Protein AF-A0A383BPU2-F1 (afdb_monomer)

Structure (mmCIF, N/CA/C/O backbone):
data_AF-A0A383BPU2-F1
#
_entry.id   AF-A0A383BPU2-F1
#
loop_
_atom_site.group_PDB
_atom_site.id
_atom_site.type_symbol
_atom_site.label_atom_id
_atom_site.label_alt_id
_atom_site.label_comp_id
_atom_site.label_asym_id
_atom_site.label_entity_id
_atom_site.label_seq_id
_atom_site.pdbx_PDB_ins_code
_atom_site.Cartn_x
_atom_site.Cartn_y
_atom_site.Cartn_z
_atom_site.occupancy
_atom_site.B_iso_or_equiv
_atom_site.auth_seq_id
_atom_site.auth_comp_id
_atom_site.auth_asym_id
_atom_site.auth_atom_id
_atom_site.pdbx_PDB_model_num
ATOM 1 N N . PRO A 1 1 ? -13.699 6.904 4.911 1.00 58.47 1 PRO A N 1
ATOM 2 C CA . PRO A 1 1 ? -12.478 6.179 5.334 1.00 58.47 1 PRO A CA 1
ATOM 3 C C . PRO A 1 1 ? -12.596 5.895 6.830 1.00 58.47 1 PRO A C 1
ATOM 5 O O . PRO A 1 1 ? -12.671 6.849 7.601 1.00 58.47 1 PRO A O 1
ATOM 8 N N . PHE A 1 2 ? -12.704 4.625 7.213 1.00 74.69 2 PHE A N 1
ATOM 9 C CA . PHE A 1 2 ? -12.829 4.208 8.612 1.00 74.69 2 PHE A CA 1
ATOM 10 C C . PHE A 1 2 ? -11.483 3.640 9.069 1.00 74.69 2 PHE A C 1
ATOM 12 O O . PHE A 1 2 ? -10.841 2.923 8.313 1.00 74.69 2 PHE A O 1
ATOM 19 N N . GLY A 1 3 ? -11.002 4.014 10.250 1.00 78.06 3 GLY A N 1
ATOM 20 C CA . GLY A 1 3 ? -9.697 3.569 10.741 1.00 78.06 3 GLY A CA 1
ATOM 21 C C . GLY A 1 3 ? -9.397 4.135 12.123 1.00 78.06 3 GLY A C 1
ATOM 22 O O . GLY A 1 3 ? -9.851 5.235 12.453 1.00 78.06 3 GLY A O 1
ATOM 23 N N . GLY A 1 4 ? -8.676 3.360 12.930 1.00 82.12 4 GLY A N 1
ATOM 24 C CA . GLY A 1 4 ? -8.272 3.735 14.282 1.00 82.12 4 GLY A CA 1
ATOM 25 C C . GLY A 1 4 ? -7.209 4.836 14.304 1.00 82.12 4 GLY A C 1
ATOM 26 O O . GLY A 1 4 ? -6.578 5.147 13.295 1.00 82.12 4 GLY A O 1
ATOM 27 N N . ILE A 1 5 ? -7.021 5.449 15.473 1.00 82.25 5 ILE A N 1
ATOM 28 C CA . ILE A 1 5 ? -5.927 6.389 15.738 1.00 82.25 5 ILE A CA 1
ATOM 29 C C . ILE A 1 5 ? -5.202 5.905 17.003 1.00 82.25 5 ILE A C 1
ATOM 31 O O . ILE A 1 5 ? -5.855 5.533 17.978 1.00 82.25 5 ILE A O 1
ATOM 35 N N . LYS A 1 6 ? -3.862 5.962 17.018 1.00 83.12 6 LYS A N 1
ATOM 36 C CA . LYS A 1 6 ? -3.003 5.512 18.134 1.00 83.12 6 LYS A CA 1
ATOM 37 C C . LYS A 1 6 ? -3.195 4.014 18.416 1.00 83.12 6 LYS A C 1
ATOM 39 O O . LYS A 1 6 ? -3.026 3.199 17.519 1.00 83.12 6 LYS A O 1
ATOM 44 N N . GLU A 1 7 ? -3.544 3.648 19.646 1.00 87.56 7 GLU A N 1
ATOM 45 C CA . GLU A 1 7 ? -3.699 2.254 20.073 1.00 87.56 7 GLU A CA 1
ATOM 46 C C . GLU A 1 7 ? -4.974 1.597 19.530 1.00 87.56 7 GLU A C 1
ATOM 48 O O . GLU A 1 7 ? -5.096 0.378 19.563 1.00 87.56 7 GLU A O 1
ATOM 53 N N . SER A 1 8 ? -5.916 2.376 18.985 1.00 81.94 8 SER A N 1
ATOM 54 C CA . SER A 1 8 ? -7.131 1.832 18.366 1.00 81.94 8 SER A CA 1
ATOM 55 C C . SER A 1 8 ? -6.894 1.215 16.978 1.00 81.94 8 SER A C 1
ATOM 57 O O . SER A 1 8 ? -7.841 0.698 16.392 1.00 81.94 8 SER A O 1
ATOM 59 N N . GLY A 1 9 ? -5.670 1.284 16.438 1.00 78.50 9 GLY A N 1
ATOM 60 C CA . GLY A 1 9 ? -5.282 0.692 15.154 1.00 78.50 9 GLY A CA 1
ATOM 61 C C . GLY A 1 9 ? -4.635 1.693 14.194 1.00 78.50 9 GLY A C 1
ATOM 62 O O . GLY A 1 9 ? -4.736 2.906 14.382 1.00 78.50 9 GLY A O 1
ATOM 63 N N . MET A 1 10 ? -3.969 1.175 13.160 1.00 77.25 10 MET A N 1
ATOM 64 C CA . MET A 1 10 ? -3.291 1.942 12.110 1.00 77.25 10 MET A CA 1
ATOM 65 C C . MET A 1 10 ? -3.735 1.421 10.737 1.00 77.25 10 MET A C 1
ATOM 67 O O . MET A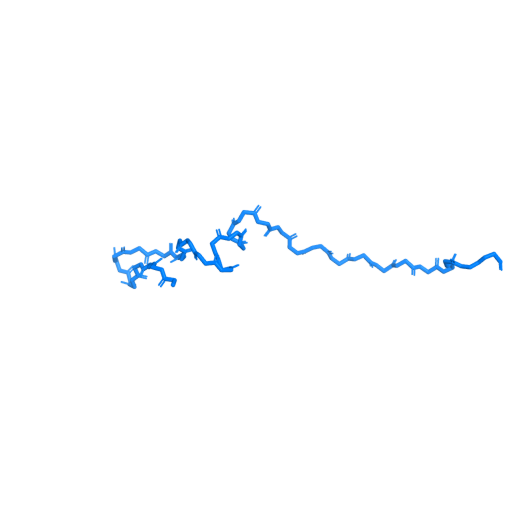 1 10 ? -3.953 0.223 10.591 1.00 77.25 10 MET A O 1
ATOM 71 N N . GLY A 1 11 ? -3.889 2.316 9.759 1.00 73.12 11 GLY A N 1
ATOM 72 C CA . GLY A 1 11 ? -4.471 2.000 8.446 1.00 73.12 11 GLY A CA 1
ATOM 73 C C . GLY A 1 11 ? -5.894 2.542 8.282 1.00 73.12 11 GLY A C 1
ATOM 74 O O . GLY A 1 11 ? -6.480 3.113 9.211 1.00 73.12 11 GLY A O 1
ATOM 75 N N . ARG A 1 12 ? -6.442 2.434 7.068 1.00 78.81 12 ARG A N 1
ATOM 76 C CA . ARG A 1 12 ? -7.798 2.900 6.737 1.00 78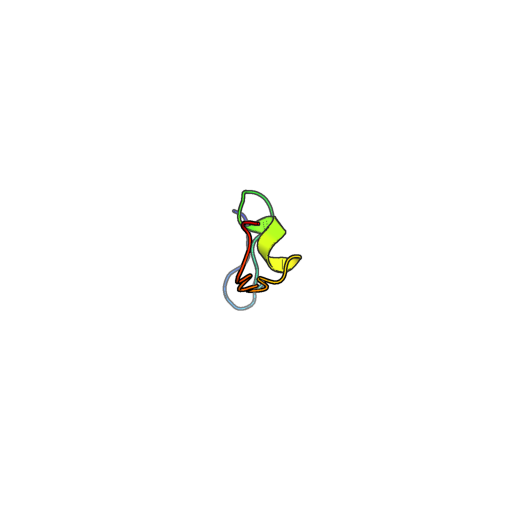.81 12 ARG A CA 1
ATOM 77 C C . ARG A 1 12 ? -8.492 1.900 5.828 1.00 78.81 12 ARG A C 1
ATOM 79 O O . ARG A 1 12 ? -8.016 1.621 4.742 1.00 78.81 12 ARG A O 1
ATOM 86 N N . GLU A 1 13 ? -9.671 1.449 6.229 1.00 77.25 13 GLU A N 1
ATOM 87 C CA . GLU A 1 13 ? -10.483 0.511 5.460 1.00 77.25 13 GLU A CA 1
ATOM 88 C C . GLU A 1 13 ? -11.587 1.234 4.667 1.00 77.25 13 GLU A C 1
ATOM 90 O O . GLU A 1 13 ? -12.178 2.237 5.106 1.00 77.25 13 GLU A O 1
ATOM 95 N N . GLY A 1 14 ? -11.875 0.700 3.475 1.00 71.94 14 GLY A N 1
ATOM 96 C CA . GLY A 1 14 ? -12.888 1.208 2.547 1.00 71.94 14 GLY A CA 1
ATOM 97 C C . GLY A 1 14 ? -12.562 2.576 1.922 1.00 71.94 14 GLY A C 1
ATOM 98 O O . GLY A 1 14 ? -11.648 3.290 2.332 1.00 71.94 14 GLY A O 1
ATOM 99 N N . SER A 1 15 ? -13.358 2.992 0.926 1.00 74.00 15 SER A N 1
ATOM 100 C CA . SER A 1 15 ? -13.069 4.168 0.076 1.00 74.00 15 SER A CA 1
ATOM 101 C C . SER A 1 15 ? -11.766 4.010 -0.735 1.00 74.00 15 SER A C 1
ATOM 103 O O . SER A 1 15 ? -11.154 2.948 -0.737 1.00 74.00 15 SER A O 1
ATOM 105 N N . LYS A 1 16 ? -11.339 5.061 -1.449 1.00 76.06 16 LYS A N 1
ATOM 106 C CA . LYS A 1 16 ? -10.157 5.030 -2.334 1.00 76.06 16 LYS A CA 1
ATOM 107 C C . LYS A 1 16 ? -8.840 4.700 -1.621 1.00 76.06 16 LYS A C 1
ATOM 109 O O . LYS A 1 16 ? -7.915 4.258 -2.273 1.00 76.06 16 LYS A O 1
ATOM 114 N N . TYR A 1 17 ? -8.783 4.908 -0.307 1.00 77.38 17 TYR A N 1
ATOM 115 C CA . TYR A 1 17 ? -7.587 4.698 0.510 1.00 77.38 17 TYR A CA 1
ATOM 116 C C . TYR A 1 17 ? -7.445 3.262 1.029 1.00 77.38 17 TYR A C 1
ATOM 118 O O . TYR A 1 17 ? -6.396 2.914 1.545 1.00 77.38 17 TYR A O 1
ATOM 126 N N . GLY A 1 18 ? -8.490 2.431 0.919 1.00 80.44 18 GLY A N 1
ATOM 127 C CA . GLY A 1 18 ? -8.449 1.062 1.442 1.00 80.44 18 GLY A CA 1
ATOM 128 C C . GLY A 1 18 ? -7.634 0.088 0.594 1.00 80.44 18 GLY A C 1
ATOM 129 O O . GLY A 1 18 ? -7.241 -0.959 1.092 1.00 80.44 18 GLY A O 1
ATOM 130 N N . ILE A 1 19 ? -7.391 0.408 -0.682 1.00 83.75 19 ILE A N 1
ATOM 131 C CA . ILE A 1 19 ? -6.586 -0.434 -1.579 1.00 83.75 19 ILE A CA 1
ATOM 132 C C . ILE A 1 19 ? -5.088 -0.106 -1.503 1.00 83.75 19 ILE A C 1
ATOM 134 O O . ILE A 1 19 ? -4.268 -0.948 -1.860 1.00 83.75 19 ILE A O 1
ATOM 138 N N . ASP A 1 20 ? -4.734 1.082 -1.004 1.00 84.38 20 ASP A N 1
ATOM 139 C CA . ASP A 1 20 ? -3.351 1.564 -0.938 1.00 84.38 20 ASP A CA 1
ATOM 140 C C . ASP A 1 20 ? -2.474 0.671 -0.040 1.00 84.38 20 ASP A C 1
ATOM 142 O O . ASP A 1 20 ? -1.307 0.464 -0.347 1.00 84.3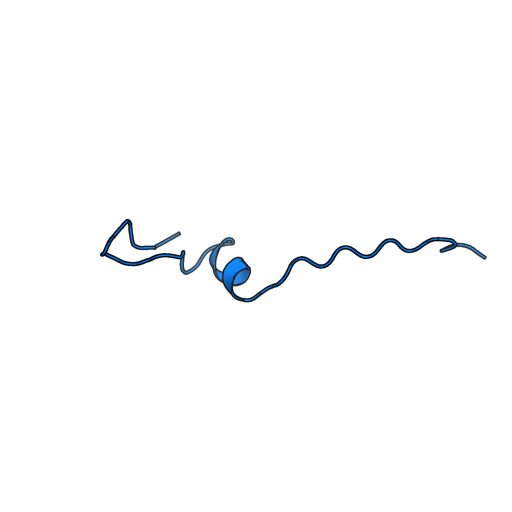8 20 ASP A O 1
ATOM 146 N N . ASP A 1 21 ? -3.044 0.060 1.006 1.00 83.00 21 ASP A N 1
ATOM 147 C CA . ASP A 1 21 ? -2.326 -0.868 1.899 1.00 83.00 21 ASP A CA 1
ATOM 148 C C . ASP A 1 21 ? -1.984 -2.216 1.223 1.00 83.00 21 ASP A C 1
ATOM 150 O O . ASP A 1 21 ? -1.159 -2.979 1.727 1.00 83.00 21 ASP A O 1
ATOM 154 N N . TYR A 1 22 ? -2.599 -2.517 0.072 1.00 87.06 22 TYR A N 1
ATOM 155 C CA . TYR A 1 22 ? -2.411 -3.763 -0.685 1.00 87.06 22 TYR A CA 1
ATOM 156 C C . TYR A 1 22 ? -1.643 -3.568 -1.999 1.00 87.06 22 TYR A C 1
ATOM 158 O O . TYR A 1 22 ? -1.400 -4.540 -2.717 1.00 87.06 22 TYR A O 1
ATOM 166 N N . LEU A 1 23 ? -1.279 -2.330 -2.341 1.00 88.38 23 LEU A N 1
ATOM 167 C CA . LEU A 1 23 ? -0.588 -1.989 -3.580 1.00 88.38 23 LEU A CA 1
ATOM 168 C C . LEU A 1 23 ? 0.754 -1.323 -3.282 1.00 88.38 23 LEU A C 1
ATOM 170 O O . LEU A 1 23 ? 0.874 -0.468 -2.414 1.00 88.38 23 LEU A O 1
ATOM 174 N N . GLU A 1 24 ? 1.770 -1.671 -4.067 1.00 88.44 24 GLU A N 1
ATOM 175 C CA . GLU A 1 24 ? 3.062 -0.989 -4.045 1.00 88.44 24 GLU A CA 1
ATOM 176 C C . GLU A 1 24 ? 3.170 -0.054 -5.253 1.00 88.44 24 GLU A C 1
ATOM 178 O O . GLU A 1 24 ? 2.949 -0.460 -6.398 1.00 88.44 24 GLU A O 1
ATOM 183 N N . THR A 1 25 ? 3.557 1.201 -5.016 1.00 90.88 25 THR A N 1
ATOM 184 C CA . THR A 1 25 ? 3.860 2.127 -6.112 1.00 90.88 25 THR A CA 1
ATOM 185 C C . THR A 1 25 ? 5.223 1.796 -6.706 1.00 90.88 25 THR A C 1
ATOM 187 O 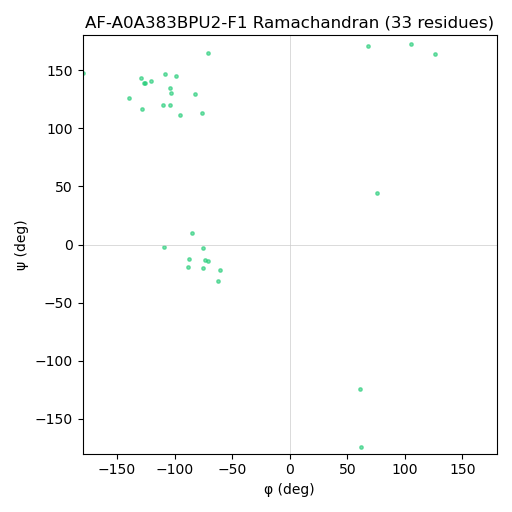O . THR A 1 25 ? 6.256 2.010 -6.073 1.00 90.88 25 THR A O 1
ATOM 190 N N . LYS A 1 26 ? 5.231 1.331 -7.957 1.00 92.25 26 LYS A N 1
ATOM 191 C CA . LYS A 1 26 ? 6.453 1.068 -8.720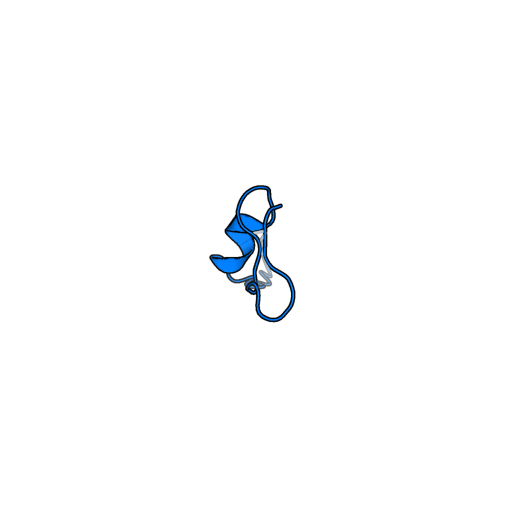 1.00 92.25 26 LYS A CA 1
ATOM 192 C C . LYS A 1 26 ? 6.611 2.079 -9.846 1.00 92.25 26 LYS A C 1
ATOM 194 O O . LYS A 1 26 ? 5.772 2.163 -10.738 1.00 92.25 26 LYS A O 1
ATOM 199 N N . TYR A 1 27 ? 7.709 2.827 -9.816 1.00 91.62 27 TYR A N 1
ATOM 200 C CA . TYR A 1 27 ? 8.069 3.736 -10.898 1.00 91.62 27 TYR A CA 1
ATOM 201 C C . TYR A 1 27 ? 8.768 2.973 -12.026 1.00 91.62 27 TYR A C 1
ATOM 203 O O . TYR A 1 27 ? 9.729 2.243 -11.783 1.00 91.62 27 TYR A O 1
ATOM 211 N N . ILE A 1 28 ? 8.295 3.162 -13.257 1.00 90.19 28 ILE A N 1
ATOM 212 C CA . ILE A 1 28 ? 8.912 2.600 -14.458 1.00 90.19 28 ILE A CA 1
ATOM 213 C C . ILE A 1 28 ? 9.121 3.742 -15.452 1.00 90.19 28 ILE A C 1
ATOM 215 O O . ILE A 1 28 ? 8.159 4.353 -15.911 1.00 90.19 28 ILE A O 1
ATOM 219 N N . SER A 1 29 ? 10.386 4.024 -15.771 1.00 89.81 29 SER A N 1
ATOM 220 C CA . SER A 1 29 ? 10.766 4.954 -16.835 1.00 89.81 29 SER A CA 1
ATOM 221 C C . SER A 1 29 ? 11.033 4.158 -18.103 1.00 89.81 29 SER A C 1
ATOM 223 O O . SER A 1 29 ? 11.985 3.378 -18.153 1.00 89.81 29 SER A O 1
ATOM 225 N N . ILE A 1 30 ? 10.169 4.318 -19.101 1.00 89.81 30 ILE A N 1
ATOM 226 C CA . ILE A 1 30 ? 10.315 3.667 -20.402 1.00 89.81 30 ILE A CA 1
ATOM 227 C C . ILE A 1 30 ? 10.807 4.729 -21.386 1.00 89.81 30 ILE A C 1
ATOM 229 O O . ILE A 1 30 ? 10.148 5.748 -21.577 1.00 89.81 30 ILE A O 1
ATOM 233 N N . ALA A 1 31 ? 11.976 4.500 -21.980 1.00 88.50 31 ALA A N 1
ATOM 234 C CA . ALA A 1 31 ? 12.563 5.356 -23.008 1.00 88.50 31 ALA A CA 1
ATOM 235 C C . ALA A 1 31 ? 12.506 4.655 -24.375 1.00 88.50 31 ALA A C 1
ATOM 237 O O . ALA A 1 31 ? 12.647 3.436 -24.433 1.00 88.50 31 ALA A O 1
ATOM 238 N N . GLY A 1 32 ? 12.332 5.425 -25.456 1.00 84.56 32 GLY A N 1
ATOM 239 C CA . GLY A 1 32 ? 12.292 4.899 -26.830 1.00 84.56 32 GLY A CA 1
ATOM 240 C C . GLY A 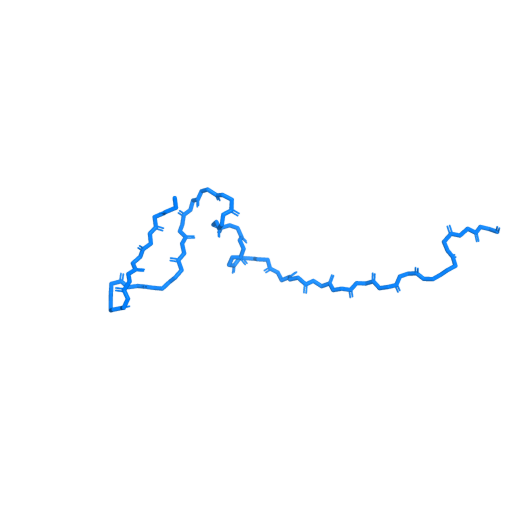1 32 ? 10.981 4.193 -27.189 1.00 84.56 32 GLY A C 1
ATOM 241 O O . GLY A 1 32 ? 11.011 3.107 -27.750 1.00 84.56 32 GLY A O 1
ATOM 242 N N . ILE A 1 33 ? 9.839 4.780 -26.815 1.00 82.88 33 ILE A N 1
ATOM 243 C CA . ILE A 1 33 ? 8.502 4.186 -27.016 1.00 82.88 33 ILE A CA 1
ATOM 244 C C . ILE A 1 33 ? 7.909 4.469 -28.411 1.00 82.88 33 ILE A C 1
ATOM 246 O O . ILE A 1 33 ? 6.744 4.164 -28.641 1.00 82.88 33 ILE A O 1
ATOM 250 N N . ASP A 1 34 ? 8.700 5.011 -29.333 1.00 76.06 34 ASP A N 1
ATOM 251 C CA . ASP A 1 34 ? 8.318 5.254 -30.725 1.00 76.06 34 ASP A CA 1
ATOM 252 C C . ASP A 1 34 ? 9.352 4.584 -31.649 1.00 76.06 34 ASP A C 1
ATOM 254 O O . ASP A 1 34 ? 10.547 4.606 -31.335 1.00 76.06 34 ASP A O 1
ATOM 258 N N . GLU A 1 35 ? 8.877 3.960 -32.739 1.00 58.19 35 GLU A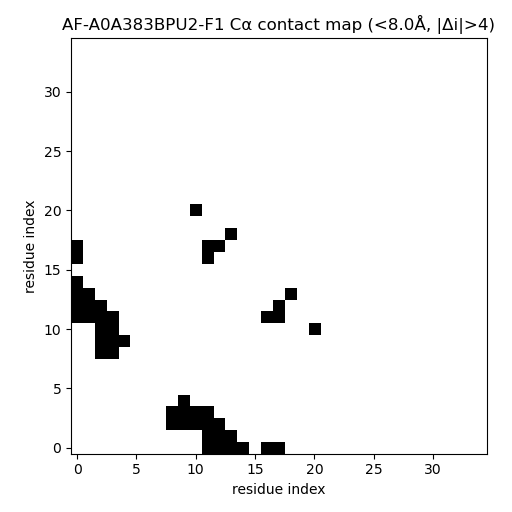 N 1
ATOM 259 C CA . GLU A 1 35 ? 9.706 3.461 -33.858 1.00 58.19 35 GLU A CA 1
ATOM 260 C C . GLU A 1 35 ? 10.577 4.566 -34.481 1.00 58.19 35 GLU A C 1
ATOM 262 O O . GLU A 1 35 ? 10.081 5.707 -34.646 1.00 58.19 35 GLU A O 1
#

Solvent-accessible surface area (backbone atoms only — not comparable to full-atom values): 2529 Å² total; per-residue (Å²): 114,50,61,42,67,7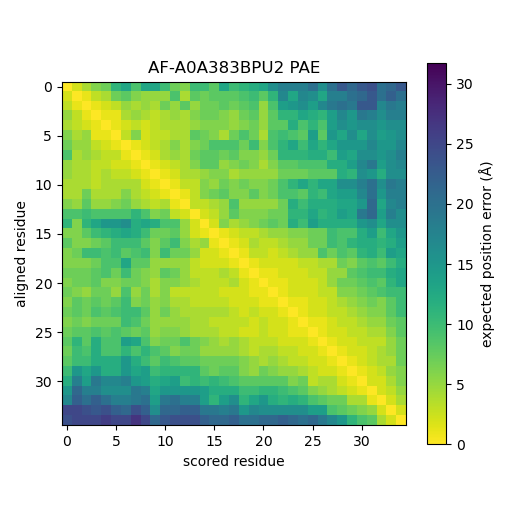7,93,67,35,81,65,46,50,51,70,90,61,33,55,55,86,80,53,82,93,76,91,81,90,83,78,80,92,65,137

InterPro domains:
  IPR015590 Aldehyde dehydrogenase domain [PF00171] (1-28)
  IPR016161 Aldehyde/histidinol dehydrogenase [SSF53720] (1-30)
  IPR016163 Aldehyde dehydrogenase, C-terminal [G3DSA:3.40.309.10] (1-33)

Sequence (35 aa):
PFGGIKESGMGREGSKYGIDDYLETKYISIAGIDE

Secondary structure (DSSP, 8-state):
-B---GGG-SS-BSSTTSSGGG-------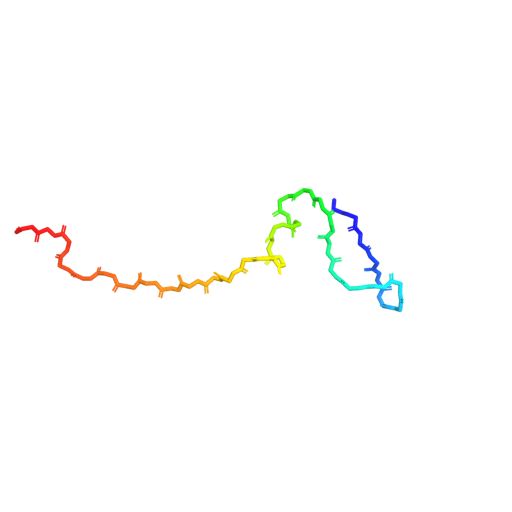------

Radius of gyration: 16.84 Å; Cα contacts (8 Å, |Δi|>4): 24; chains: 1; bounding box: 26×10×54 Å

Organism: NCBI:txid408172

pLDDT: mean 81.22, std 8.0, range [58.19, 92.25]

Mean predicted aligned error: 8.15 Å

Foldseek 3Di:
DDADDDPRGDADPDDPRNCVVVDDDDDDDDPDPDD